Protein AF-A0A2G9YEU5-F1 (afdb_monomer_lite)

Radius of gyration: 18.96 Å; chains: 1; bounding box: 39×42×53 Å

Structure (mmCIF, N/CA/C/O backbone):
data_AF-A0A2G9YEU5-F1
#
_entry.id   AF-A0A2G9YEU5-F1
#
loop_
_atom_site.group_PDB
_atom_site.id
_atom_site.type_symbol
_atom_site.label_atom_id
_atom_site.label_alt_id
_atom_site.label_comp_id
_atom_site.label_asym_id
_atom_site.label_entity_id
_atom_site.label_seq_id
_atom_site.pdbx_PDB_ins_code
_atom_site.Cartn_x
_atom_site.Cartn_y
_atom_site.Cartn_z
_atom_site.occupancy
_atom_site.B_iso_or_equiv
_atom_site.auth_seq_id
_atom_site.auth_comp_id
_atom_site.auth_asym_id
_atom_site.auth_atom_id
_atom_site.pdbx_PDB_model_num
ATOM 1 N N . MET A 1 1 ? 16.260 29.040 30.710 1.00 57.34 1 MET A N 1
ATOM 2 C CA . MET A 1 1 ? 15.772 27.710 31.158 1.00 57.34 1 MET A CA 1
ATOM 3 C C . MET A 1 1 ? 14.332 27.403 30.725 1.00 57.34 1 MET A C 1
ATOM 5 O O . MET A 1 1 ? 14.112 26.321 30.205 1.00 57.34 1 MET A O 1
ATOM 9 N N . LYS A 1 2 ? 13.360 28.329 30.842 1.00 61.16 2 LYS A N 1
ATOM 10 C CA . LYS A 1 2 ? 11.950 28.083 30.443 1.00 61.16 2 LYS A CA 1
ATOM 11 C C . LYS A 1 2 ? 11.731 27.758 28.947 1.00 61.16 2 LYS A C 1
ATOM 13 O O . LYS A 1 2 ? 10.883 26.935 28.628 1.00 61.16 2 LYS A O 1
ATOM 18 N N . LYS A 1 3 ? 12.519 28.345 28.033 1.00 65.88 3 LYS A N 1
ATOM 19 C CA . LYS A 1 3 ? 12.394 28.135 26.572 1.00 65.88 3 LYS A CA 1
ATOM 20 C C . LYS A 1 3 ? 12.766 26.707 26.130 1.00 65.88 3 LYS A C 1
ATOM 22 O O . LYS A 1 3 ? 12.085 26.142 25.284 1.00 65.88 3 LYS A O 1
ATOM 27 N N . ASN A 1 4 ? 13.784 26.101 26.746 1.00 71.25 4 ASN A N 1
ATOM 28 C CA . ASN A 1 4 ? 14.217 24.733 26.424 1.00 71.25 4 ASN A CA 1
ATOM 29 C C . ASN A 1 4 ? 13.215 23.684 26.929 1.00 71.25 4 ASN A C 1
ATOM 31 O O . ASN A 1 4 ? 13.005 22.678 26.263 1.00 71.25 4 ASN A O 1
ATOM 35 N N . ILE A 1 5 ? 12.552 23.948 28.060 1.00 77.62 5 ILE A N 1
ATOM 36 C CA . ILE A 1 5 ? 11.475 23.096 28.590 1.00 77.62 5 ILE A CA 1
ATOM 37 C C . ILE A 1 5 ? 10.248 23.132 27.672 1.00 77.62 5 ILE A C 1
ATOM 39 O O . ILE A 1 5 ? 9.650 22.092 27.425 1.00 77.62 5 ILE A O 1
ATOM 43 N N . LEU A 1 6 ? 9.906 24.299 27.115 1.00 75.31 6 LEU A N 1
ATOM 44 C CA . LEU A 1 6 ? 8.783 24.434 26.182 1.00 75.31 6 LEU A CA 1
ATOM 45 C C . LEU A 1 6 ? 9.031 23.679 24.863 1.00 75.31 6 LEU A C 1
ATOM 47 O O . LEU A 1 6 ? 8.132 23.021 24.350 1.00 75.31 6 LEU A O 1
ATOM 51 N N . ILE A 1 7 ? 10.264 23.733 24.347 1.00 79.19 7 ILE A N 1
ATOM 52 C CA . ILE A 1 7 ? 10.679 22.983 23.150 1.00 79.19 7 ILE A CA 1
ATOM 53 C C . ILE A 1 7 ? 10.635 21.475 23.420 1.00 79.19 7 ILE A C 1
ATOM 55 O O . ILE A 1 7 ? 10.139 20.717 22.591 1.00 79.19 7 ILE A O 1
ATOM 59 N N . LEU A 1 8 ? 11.088 21.039 24.598 1.00 76.19 8 LEU A N 1
ATOM 60 C CA . LEU A 1 8 ? 11.040 19.633 24.991 1.00 76.19 8 LEU A CA 1
ATOM 61 C C . LEU A 1 8 ? 9.593 19.132 25.139 1.00 76.19 8 LEU A C 1
ATOM 63 O O . LEU A 1 8 ? 9.280 18.044 24.667 1.00 76.19 8 LEU A O 1
ATOM 67 N N . LEU A 1 9 ? 8.694 19.943 25.710 1.00 74.94 9 LEU A N 1
ATOM 68 C CA . LEU A 1 9 ? 7.266 19.618 25.809 1.00 74.94 9 LEU A CA 1
ATOM 69 C C . LEU A 1 9 ? 6.595 19.511 24.430 1.00 74.94 9 LEU A C 1
ATOM 71 O O . LEU A 1 9 ? 5.741 18.652 24.232 1.00 74.94 9 LEU A O 1
ATOM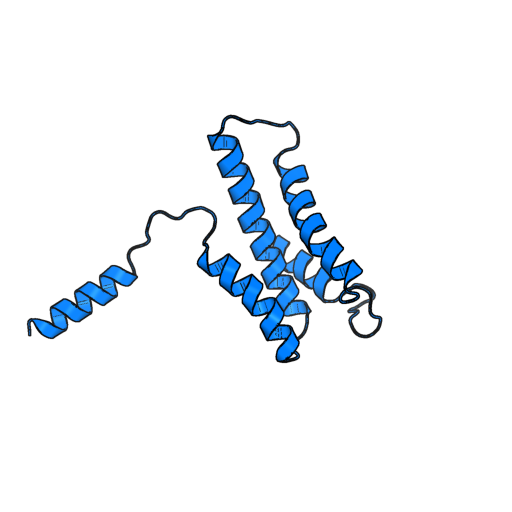 75 N N . PHE A 1 10 ? 6.991 20.360 23.477 1.00 75.00 10 PHE A N 1
ATOM 76 C CA . PHE A 1 10 ? 6.479 20.332 22.106 1.00 75.00 10 PHE A CA 1
ATOM 77 C C . PHE A 1 10 ? 6.944 19.083 21.343 1.00 75.00 10 PHE A C 1
ATOM 79 O O . PHE A 1 10 ? 6.146 18.444 20.663 1.00 75.00 10 PHE A O 1
ATOM 86 N N . ILE A 1 11 ? 8.212 18.690 21.513 1.00 75.00 11 ILE A N 1
ATOM 87 C CA . ILE A 1 11 ? 8.751 17.452 20.934 1.00 75.00 11 ILE A CA 1
ATOM 88 C C . ILE A 1 11 ? 8.048 16.233 21.538 1.00 75.00 11 ILE A C 1
ATOM 90 O O . ILE A 1 11 ? 7.632 15.353 20.796 1.00 75.00 11 ILE A O 1
ATOM 94 N N . ILE A 1 12 ? 7.841 16.200 22.858 1.00 73.31 12 ILE A N 1
ATOM 95 C CA . ILE A 1 12 ? 7.104 15.112 23.521 1.00 73.31 12 ILE A CA 1
ATOM 96 C C . ILE A 1 12 ? 5.657 15.058 23.014 1.00 73.31 12 ILE A C 1
ATOM 98 O O . ILE A 1 12 ? 5.172 13.971 22.718 1.00 73.31 12 ILE A O 1
ATOM 102 N N . GLY A 1 13 ? 5.012 16.216 22.823 1.00 68.94 13 GLY A N 1
ATOM 103 C CA . GLY A 1 13 ? 3.684 16.357 22.218 1.00 68.94 13 GLY A CA 1
ATOM 104 C C . GLY A 1 13 ? 3.552 15.722 20.830 1.00 68.94 13 GLY A C 1
ATOM 105 O O . GLY A 1 13 ? 2.525 15.114 20.540 1.00 68.94 13 GLY A O 1
ATOM 106 N N . LEU A 1 14 ? 4.599 15.804 19.998 1.00 63.09 14 LEU A N 1
ATOM 107 C CA . LEU A 1 14 ? 4.643 15.164 18.675 1.00 63.09 14 LEU A CA 1
ATOM 108 C C . LEU A 1 14 ? 4.697 13.628 18.740 1.00 63.09 14 LEU A C 1
ATOM 110 O O . LEU A 1 14 ? 4.321 12.971 17.771 1.00 63.09 14 LEU A O 1
ATOM 114 N N . PHE A 1 15 ? 5.163 13.060 19.855 1.00 60.09 15 PHE A N 1
ATOM 115 C CA . PHE A 1 15 ? 5.290 11.614 20.055 1.00 60.09 15 PHE A CA 1
ATOM 116 C C . PHE A 1 15 ? 4.104 10.988 20.794 1.00 60.09 15 PHE A C 1
ATOM 118 O O . PHE A 1 15 ? 4.110 9.774 20.988 1.00 60.09 15 PHE A O 1
ATOM 125 N N . LEU A 1 16 ? 3.082 11.758 21.197 1.00 57.06 16 LEU A N 1
ATOM 126 C CA . LEU A 1 16 ? 1.864 11.157 21.739 1.00 57.06 16 LEU A CA 1
ATOM 127 C C . LEU A 1 16 ? 1.074 10.491 20.602 1.00 57.06 16 LEU A C 1
ATOM 129 O O . LEU A 1 16 ? 0.577 11.191 19.714 1.00 57.06 16 LEU A O 1
ATOM 133 N N . PRO A 1 17 ? 0.909 9.155 20.618 1.00 55.72 17 PRO A N 1
ATOM 134 C CA . PRO A 1 17 ? 0.086 8.487 19.630 1.00 55.72 17 PRO A CA 1
ATOM 135 C C . PRO A 1 17 ? -1.374 8.870 19.887 1.00 55.72 17 PRO A C 1
ATOM 137 O O . PRO A 1 17 ? -2.000 8.419 20.846 1.00 55.72 17 PRO A O 1
ATOM 140 N N . SER A 1 18 ? -1.922 9.729 19.028 1.00 57.06 18 SER A N 1
ATOM 141 C CA . SER A 1 18 ? -3.367 9.913 18.936 1.00 57.06 18 SER A CA 1
ATOM 142 C C . SER A 1 18 ? -3.995 8.578 18.547 1.00 57.06 18 SER A C 1
ATOM 144 O O . SER A 1 18 ? -3.437 7.864 17.712 1.00 57.06 18 SER A O 1
ATOM 146 N N . SER A 1 19 ? -5.120 8.240 19.181 1.00 49.88 19 SER A N 1
ATOM 147 C CA . SER A 1 19 ? -5.889 7.007 18.984 1.00 49.88 19 SER A CA 1
ATOM 148 C C . SER A 1 19 ? -5.801 6.523 17.538 1.00 49.88 19 SER A C 1
ATOM 150 O O . SER A 1 19 ? -6.355 7.154 16.635 1.00 49.88 19 SER A O 1
ATOM 152 N N . ALA A 1 20 ? -5.064 5.433 17.318 1.00 53.75 20 ALA A N 1
ATOM 153 C CA . ALA A 1 20 ? -4.799 4.923 15.985 1.00 53.75 20 ALA A CA 1
ATOM 154 C C . ALA A 1 20 ? -6.123 4.508 15.332 1.00 53.75 20 ALA A C 1
ATOM 156 O O . ALA A 1 20 ? -6.716 3.475 15.649 1.00 53.75 20 ALA A O 1
ATOM 157 N N . LEU A 1 21 ? -6.602 5.335 14.406 1.00 56.12 21 LEU A N 1
ATOM 158 C CA . LEU A 1 21 ? -7.488 4.859 13.357 1.00 56.12 21 LEU A CA 1
ATOM 159 C C . LEU A 1 21 ? -6.713 3.771 12.603 1.00 56.12 21 LEU A C 1
ATOM 161 O O . LEU A 1 21 ? -5.543 3.958 12.280 1.00 56.12 21 LEU A O 1
ATOM 165 N N . ALA A 1 22 ? -7.354 2.629 12.342 1.00 59.53 22 ALA A N 1
ATOM 166 C CA . ALA A 1 22 ? -6.723 1.476 11.688 1.00 59.53 22 ALA A CA 1
ATOM 167 C C . ALA A 1 22 ? -6.128 1.800 10.293 1.00 59.53 22 ALA A C 1
ATOM 169 O O . ALA A 1 22 ? -5.284 1.057 9.798 1.00 59.53 22 ALA A O 1
ATOM 170 N N . VAL A 1 23 ? -6.515 2.941 9.702 1.00 66.62 23 VAL A N 1
ATOM 171 C CA . VAL A 1 23 ? -5.834 3.572 8.564 1.00 66.62 23 VAL A CA 1
ATOM 172 C C . VAL A 1 23 ? -5.070 4.787 9.069 1.00 66.62 23 VAL A C 1
ATOM 174 O O . VAL A 1 23 ? -5.687 5.724 9.576 1.00 66.62 23 VAL A O 1
ATOM 177 N N . CYS A 1 24 ? -3.757 4.824 8.853 1.00 75.75 24 CYS A N 1
ATOM 178 C CA . CYS A 1 24 ? -2.985 6.056 8.959 1.00 75.75 24 CYS A CA 1
ATOM 179 C C . CYS A 1 24 ? -3.149 6.862 7.656 1.00 75.75 24 CYS A C 1
ATOM 181 O O . CYS A 1 24 ? -2.590 6.469 6.630 1.00 75.75 24 CYS A O 1
ATOM 183 N N . PRO A 1 25 ? -3.880 8.000 7.651 1.00 75.19 25 PRO A N 1
ATOM 184 C CA . PRO A 1 25 ? -4.131 8.767 6.424 1.00 75.19 25 PRO A CA 1
ATOM 185 C C . PRO A 1 25 ? -2.831 9.243 5.770 1.00 75.19 25 PRO A C 1
ATOM 187 O O . PRO A 1 25 ? -2.720 9.294 4.548 1.00 75.19 25 PRO A O 1
ATOM 190 N N . VAL A 1 26 ? -1.823 9.527 6.601 1.00 81.19 26 VAL A N 1
ATOM 191 C CA . VAL A 1 26 ? -0.470 9.892 6.171 1.00 81.19 26 VAL A CA 1
ATOM 192 C C . VAL A 1 26 ? 0.164 8.782 5.331 1.00 81.19 26 VAL A C 1
ATOM 194 O O . VAL A 1 26 ? 0.780 9.083 4.318 1.00 81.19 26 VAL A O 1
ATOM 197 N N . CYS A 1 27 ? -0.030 7.510 5.689 1.00 79.50 27 CYS A N 1
ATOM 198 C CA . CYS A 1 27 ? 0.526 6.376 4.950 1.00 79.50 27 CYS A CA 1
ATOM 199 C C . CYS A 1 27 ? -0.138 6.217 3.583 1.00 79.50 27 CYS A C 1
ATOM 201 O O . CYS A 1 27 ? 0.550 5.995 2.594 1.00 79.50 27 CYS A O 1
ATOM 203 N N . THR A 1 28 ? -1.460 6.393 3.503 1.00 83.62 28 THR A N 1
ATOM 204 C CA . THR A 1 28 ? -2.184 6.352 2.226 1.00 83.62 28 THR A CA 1
ATOM 205 C C . THR A 1 28 ? -1.708 7.452 1.290 1.00 83.62 28 THR A C 1
ATOM 207 O O . THR A 1 28 ? -1.389 7.185 0.136 1.00 83.62 28 THR A O 1
ATOM 210 N N . ILE A 1 29 ? -1.595 8.683 1.795 1.00 84.50 29 ILE A N 1
ATOM 211 C CA . ILE A 1 29 ? -1.112 9.820 1.004 1.00 84.50 29 ILE A CA 1
ATOM 212 C C . ILE A 1 29 ? 0.349 9.607 0.590 1.00 84.50 29 ILE A C 1
ATOM 214 O O . ILE A 1 29 ? 0.690 9.853 -0.568 1.00 84.50 29 ILE A O 1
ATOM 218 N N . ALA A 1 30 ? 1.197 9.115 1.498 1.00 85.62 30 ALA A N 1
ATOM 219 C CA . ALA A 1 30 ? 2.603 8.845 1.224 1.00 85.62 30 ALA A CA 1
ATOM 220 C C . ALA A 1 30 ? 2.784 7.748 0.167 1.00 85.62 30 ALA A C 1
ATOM 222 O O . ALA A 1 30 ? 3.536 7.959 -0.777 1.00 85.62 30 ALA A O 1
ATOM 223 N N . VAL A 1 31 ? 2.071 6.619 0.265 1.00 86.31 31 VAL A N 1
ATOM 224 C CA . VAL A 1 31 ? 2.157 5.528 -0.722 1.00 86.31 31 VAL A CA 1
ATOM 225 C C . VAL A 1 31 ? 1.598 5.975 -2.072 1.00 86.31 31 VAL A C 1
ATOM 227 O O . VAL A 1 31 ? 2.272 5.805 -3.082 1.00 86.31 31 VAL A O 1
ATOM 230 N N . CYS A 1 32 ? 0.423 6.613 -2.113 1.00 82.81 32 CYS A N 1
ATOM 231 C CA . CYS A 1 32 ? -0.162 7.091 -3.371 1.00 82.81 32 CYS A CA 1
ATOM 232 C C . CYS A 1 32 ? 0.731 8.125 -4.075 1.00 82.81 32 CYS A C 1
ATOM 234 O O . CYS A 1 32 ? 0.936 8.039 -5.285 1.00 82.81 32 CYS A O 1
ATOM 236 N N . SER A 1 33 ? 1.299 9.075 -3.325 1.00 84.75 33 SER A N 1
ATOM 237 C CA . SER A 1 33 ? 2.238 10.060 -3.885 1.00 84.75 33 SER A CA 1
ATOM 238 C C . SER A 1 33 ? 3.568 9.406 -4.264 1.00 84.75 33 SER A C 1
ATOM 240 O O . SER A 1 33 ? 4.157 9.739 -5.292 1.00 84.75 33 SER A O 1
ATOM 242 N N . GLY A 1 34 ? 4.015 8.439 -3.460 1.00 85.06 34 GLY A N 1
ATOM 243 C CA . GLY A 1 34 ? 5.240 7.677 -3.654 1.00 85.06 34 GLY A CA 1
ATOM 244 C C . GLY A 1 34 ? 5.224 6.868 -4.943 1.00 85.06 34 GLY A C 1
ATOM 245 O O . GLY A 1 34 ? 6.188 6.934 -5.685 1.00 85.06 34 GLY A O 1
ATOM 246 N N . VAL A 1 35 ? 4.124 6.191 -5.283 1.00 85.44 35 VAL A N 1
ATOM 247 C CA . VAL A 1 35 ? 4.016 5.419 -6.538 1.00 85.44 35 VAL A CA 1
ATOM 248 C C . VAL A 1 35 ? 4.193 6.315 -7.770 1.00 85.44 35 VAL A C 1
ATOM 250 O O . VAL A 1 35 ? 4.921 5.956 -8.697 1.00 85.44 35 VAL A O 1
ATOM 253 N N . GLY A 1 36 ? 3.567 7.497 -7.780 1.00 82.69 36 GLY A N 1
ATOM 254 C CA . GLY A 1 36 ? 3.724 8.464 -8.871 1.00 82.69 36 GLY A CA 1
ATOM 255 C C . GLY A 1 36 ? 5.143 9.033 -8.948 1.00 82.69 36 GLY A C 1
ATOM 256 O O . GLY A 1 36 ? 5.735 9.087 -10.026 1.00 82.69 36 GLY A O 1
ATOM 257 N N . LEU A 1 37 ? 5.709 9.400 -7.795 1.00 85.50 37 LEU A N 1
ATOM 258 C CA . LEU A 1 37 ? 7.061 9.944 -7.698 1.00 85.50 37 LEU A CA 1
ATOM 259 C C . LEU A 1 37 ? 8.124 8.908 -8.095 1.00 85.50 37 LEU A C 1
ATOM 261 O O . LEU A 1 37 ? 9.026 9.217 -8.865 1.00 85.50 37 LEU A O 1
ATOM 265 N N . SER A 1 38 ? 7.993 7.666 -7.640 1.00 84.75 38 SER A N 1
ATOM 266 C CA . SER A 1 38 ? 8.907 6.570 -7.958 1.00 84.75 38 SER A CA 1
ATOM 267 C C . SER A 1 38 ? 8.998 6.309 -9.457 1.00 84.75 38 SER A C 1
ATOM 269 O O . SER A 1 38 ? 10.102 6.125 -9.963 1.00 84.75 38 SER A O 1
ATOM 271 N N . ARG A 1 39 ? 7.879 6.382 -10.187 1.00 79.31 39 ARG A N 1
ATOM 272 C CA . ARG A 1 39 ? 7.898 6.258 -11.652 1.00 79.31 39 ARG A CA 1
ATOM 273 C C . ARG A 1 39 ? 8.546 7.446 -12.347 1.00 79.31 39 ARG A C 1
ATOM 275 O O . ARG A 1 39 ? 9.197 7.251 -13.366 1.00 79.31 39 ARG A O 1
ATOM 282 N N . TRP A 1 40 ? 8.426 8.652 -11.793 1.00 83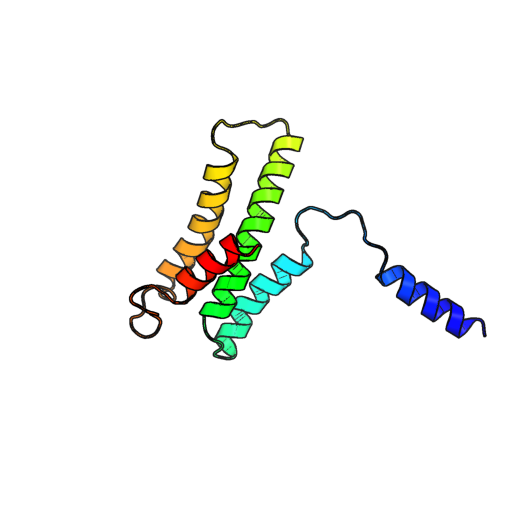.75 40 TRP A N 1
ATOM 283 C CA . TRP A 1 40 ? 9.144 9.816 -12.318 1.00 83.75 40 TRP A CA 1
ATOM 284 C C . TRP A 1 40 ? 10.662 9.709 -12.100 1.00 83.75 40 TRP A C 1
ATOM 286 O O . TRP A 1 40 ? 11.430 10.060 -12.991 1.00 83.75 40 TRP A O 1
ATOM 296 N N . LEU A 1 41 ? 11.101 9.164 -10.958 1.00 86.00 41 LEU A N 1
ATOM 297 C CA . LEU A 1 41 ? 12.518 8.903 -10.667 1.00 86.00 41 LEU A CA 1
ATOM 298 C C . LEU A 1 41 ? 13.080 7.631 -11.336 1.00 86.00 41 LEU A C 1
ATOM 300 O O . LEU A 1 41 ? 14.275 7.374 -11.214 1.00 86.00 41 LEU A O 1
ATOM 304 N N . GLY A 1 42 ? 12.256 6.832 -12.022 1.00 82.00 42 GLY A N 1
ATOM 305 C CA . GLY A 1 42 ? 12.687 5.577 -12.650 1.00 82.00 42 GLY A CA 1
ATOM 306 C C . GLY A 1 42 ? 13.037 4.462 -11.654 1.00 82.00 42 GLY A C 1
ATOM 307 O O . GLY A 1 42 ? 13.864 3.604 -11.954 1.00 82.00 42 GLY A O 1
ATOM 308 N N . ILE A 1 43 ? 12.442 4.485 -10.458 1.00 82.62 43 ILE A N 1
ATOM 309 C CA . ILE A 1 43 ? 12.583 3.429 -9.446 1.00 82.62 43 ILE A CA 1
ATOM 310 C C . ILE A 1 43 ? 11.850 2.168 -9.925 1.00 82.62 43 ILE A C 1
ATOM 312 O O . ILE A 1 43 ? 10.787 2.261 -10.533 1.00 82.62 43 ILE A O 1
ATOM 316 N N . ASP A 1 44 ? 12.412 0.992 -9.632 1.00 83.25 44 ASP A N 1
ATOM 317 C CA . ASP A 1 44 ? 11.850 -0.298 -10.041 1.00 83.25 44 ASP A CA 1
ATOM 318 C C . ASP A 1 44 ? 10.440 -0.528 -9.453 1.00 83.25 44 ASP A C 1
ATOM 320 O O . ASP A 1 44 ? 10.202 -0.331 -8.253 1.00 83.25 44 ASP A O 1
ATOM 324 N N . ASP A 1 45 ? 9.511 -0.978 -10.302 1.00 82.31 45 ASP A N 1
ATOM 325 C CA . ASP A 1 45 ? 8.102 -1.189 -9.950 1.00 82.31 45 ASP A CA 1
ATOM 326 C C . ASP A 1 45 ? 7.884 -2.298 -8.904 1.00 82.31 45 ASP A C 1
ATOM 328 O O . ASP A 1 45 ? 6.805 -2.420 -8.323 1.00 82.31 45 ASP A O 1
ATOM 332 N N . LEU A 1 46 ? 8.915 -3.090 -8.597 1.00 85.25 46 LEU A N 1
ATOM 333 C CA . LEU A 1 46 ? 8.873 -4.050 -7.500 1.00 85.25 46 LEU A CA 1
ATOM 334 C C . LEU A 1 46 ? 8.676 -3.366 -6.135 1.00 85.25 46 LEU A C 1
ATOM 336 O O . LEU A 1 46 ? 7.896 -3.837 -5.304 1.00 85.25 46 LEU A O 1
ATOM 340 N N . VAL A 1 47 ? 9.367 -2.246 -5.896 1.00 86.50 47 VAL A N 1
ATOM 341 C CA . VAL A 1 47 ? 9.324 -1.533 -4.606 1.00 86.50 47 VAL A CA 1
ATOM 342 C C . VAL A 1 47 ? 7.983 -0.827 -4.429 1.00 86.50 47 VAL A C 1
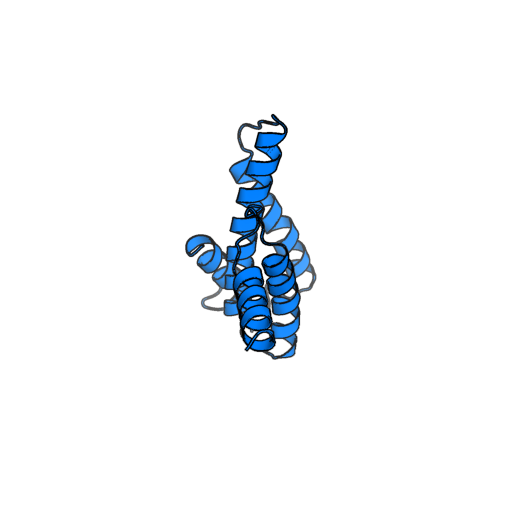ATOM 344 O O . VAL A 1 47 ? 7.376 -0.891 -3.359 1.00 86.50 47 VAL A O 1
ATOM 347 N N . THR A 1 48 ? 7.487 -0.192 -5.493 1.00 86.50 48 THR A N 1
ATOM 348 C CA . THR A 1 48 ? 6.174 0.465 -5.491 1.00 86.50 48 THR A CA 1
ATOM 349 C C . THR A 1 48 ? 5.048 -0.555 -5.329 1.00 86.50 48 THR A C 1
ATOM 351 O O . THR A 1 48 ? 4.091 -0.296 -4.596 1.00 86.50 48 THR A O 1
ATOM 354 N N . GLY A 1 49 ? 5.197 -1.743 -5.924 1.00 87.94 49 GLY A N 1
ATOM 355 C CA . GLY A 1 49 ? 4.304 -2.877 -5.717 1.00 87.94 49 GLY A CA 1
ATOM 356 C C . GLY A 1 49 ? 4.256 -3.321 -4.255 1.00 87.94 49 GLY A C 1
ATOM 357 O O . GLY A 1 49 ? 3.168 -3.475 -3.704 1.00 87.94 49 GLY A O 1
ATOM 358 N N . LEU A 1 50 ? 5.409 -3.442 -3.589 1.00 90.00 50 LEU A N 1
ATOM 359 C CA . LEU A 1 50 ? 5.481 -3.819 -2.171 1.00 90.00 50 LEU A CA 1
ATOM 360 C C . LEU A 1 50 ? 4.703 -2.843 -1.271 1.00 90.00 50 LEU A C 1
ATOM 362 O O . LEU A 1 50 ? 3.955 -3.258 -0.385 1.00 90.00 50 LEU A O 1
ATOM 366 N N . TRP A 1 51 ? 4.846 -1.540 -1.527 1.00 88.44 51 TRP A N 1
ATOM 367 C CA . TRP A 1 51 ? 4.123 -0.499 -0.793 1.00 88.44 51 TRP A CA 1
ATOM 368 C C . TRP A 1 51 ? 2.614 -0.544 -1.047 1.00 88.44 51 TRP A C 1
ATOM 370 O O . TRP A 1 51 ? 1.830 -0.412 -0.106 1.00 88.44 51 TRP A O 1
ATOM 380 N N . LEU A 1 52 ? 2.197 -0.767 -2.297 1.00 88.88 52 LEU A N 1
ATOM 381 C CA . LEU A 1 52 ? 0.786 -0.959 -2.646 1.00 88.88 52 LEU A CA 1
ATOM 382 C C . LEU A 1 52 ? 0.194 -2.194 -1.957 1.00 88.88 52 LEU A C 1
ATOM 384 O O . LEU A 1 52 ? -0.926 -2.130 -1.450 1.00 88.88 52 LEU A O 1
ATOM 388 N N . GLY A 1 53 ? 0.958 -3.285 -1.869 1.00 89.31 53 GLY A N 1
ATOM 389 C CA . GLY A 1 53 ? 0.543 -4.497 -1.170 1.00 89.31 53 GLY A CA 1
ATOM 390 C C . GLY A 1 53 ? 0.231 -4.252 0.309 1.00 89.31 53 GLY A C 1
ATOM 391 O O . GLY A 1 53 ? -0.839 -4.641 0.786 1.00 89.31 53 GLY A O 1
ATOM 392 N N . GLY A 1 54 ? 1.111 -3.544 1.025 1.00 87.75 54 GLY A N 1
ATOM 393 C CA . GLY A 1 54 ? 0.869 -3.174 2.425 1.00 87.75 54 GLY A CA 1
ATOM 394 C C . GLY A 1 54 ? -0.308 -2.204 2.597 1.00 87.75 54 GLY A C 1
ATOM 395 O O . GLY A 1 54 ? -1.117 -2.345 3.520 1.00 87.75 54 GLY A O 1
ATOM 396 N N . LEU A 1 55 ? -0.469 -1.258 1.664 1.00 88.88 55 LEU A N 1
ATOM 397 C CA . LEU A 1 55 ? -1.607 -0.337 1.651 1.00 88.88 55 LEU A CA 1
ATOM 398 C C . LEU A 1 55 ? -2.941 -1.088 1.528 1.00 88.88 55 LEU A C 1
ATOM 400 O O . LEU A 1 55 ? -3.884 -0.783 2.261 1.00 88.88 55 LEU A O 1
ATOM 404 N N . PHE A 1 56 ? -3.035 -2.076 0.634 1.00 89.00 56 PHE A N 1
ATOM 405 C CA . PHE A 1 56 ? -4.266 -2.847 0.446 1.00 89.00 56 PHE A CA 1
ATOM 406 C C . PHE A 1 56 ? -4.653 -3.646 1.683 1.00 89.00 56 PHE A C 1
ATOM 408 O O . PHE A 1 56 ? -5.838 -3.683 2.021 1.00 89.00 56 PHE A O 1
ATOM 415 N N . VAL A 1 57 ? -3.687 -4.239 2.388 1.00 87.44 57 VAL A N 1
ATOM 416 C CA . VAL A 1 57 ? -3.955 -4.967 3.637 1.00 87.44 57 VAL A CA 1
ATOM 417 C C . VAL A 1 57 ? -4.497 -4.013 4.705 1.00 87.44 57 VAL A C 1
ATOM 419 O O . VAL A 1 57 ? -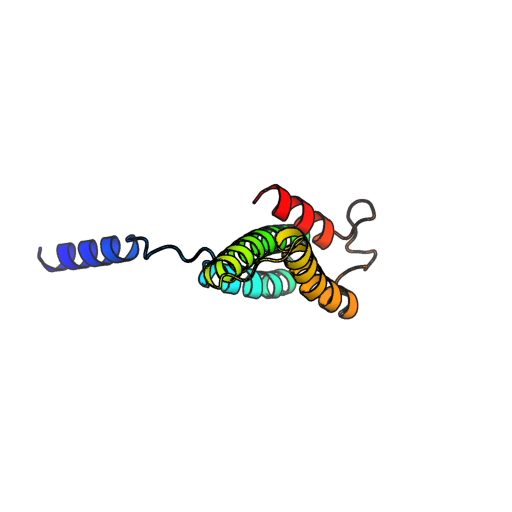5.568 -4.262 5.267 1.00 87.44 57 VAL A O 1
ATOM 422 N N . SER A 1 58 ? -3.833 -2.871 4.919 1.00 85.88 58 SER A N 1
ATOM 423 C CA . SER A 1 58 ? -4.271 -1.857 5.890 1.00 85.88 58 SER A CA 1
ATOM 424 C C . SER A 1 58 ? -5.672 -1.307 5.581 1.00 85.88 58 SER A C 1
ATOM 426 O O . SER A 1 58 ? -6.522 -1.225 6.478 1.00 85.88 58 SER A O 1
ATOM 428 N N . LEU A 1 59 ? -5.956 -0.987 4.311 1.00 86.00 59 LEU A N 1
ATOM 429 C CA . LEU A 1 59 ? -7.276 -0.521 3.874 1.00 86.00 59 LEU A CA 1
ATOM 430 C C . LEU A 1 59 ? -8.347 -1.599 4.061 1.00 86.00 59 LEU A C 1
ATOM 432 O O . LEU A 1 59 ? -9.412 -1.308 4.602 1.00 86.00 59 LEU A O 1
ATOM 436 N N . SER A 1 60 ? -8.061 -2.845 3.683 1.00 86.62 60 SER A N 1
ATOM 437 C CA . SER A 1 60 ? -9.027 -3.944 3.776 1.00 86.62 60 SER A CA 1
ATOM 438 C C . SER A 1 60 ? -9.439 -4.200 5.224 1.00 86.62 60 SER A C 1
ATOM 440 O O . SER A 1 60 ? -10.631 -4.184 5.537 1.00 86.62 60 SER A O 1
ATOM 442 N N . ILE A 1 61 ? -8.467 -4.348 6.134 1.00 85.06 61 ILE A N 1
ATOM 443 C CA . ILE A 1 61 ? -8.719 -4.565 7.569 1.00 85.06 61 ILE A CA 1
ATOM 444 C C . ILE A 1 61 ? -9.541 -3.415 8.155 1.00 85.06 61 ILE A C 1
ATOM 446 O O . ILE A 1 61 ? -10.497 -3.636 8.905 1.00 85.06 61 ILE A O 1
ATOM 450 N N . SER A 1 62 ? -9.209 -2.182 7.785 1.00 84.75 62 SER A N 1
ATOM 451 C CA . SER A 1 62 ? -9.892 -1.000 8.299 1.00 84.75 62 SER A CA 1
ATOM 452 C C . SER A 1 62 ? -11.324 -0.872 7.805 1.00 84.75 62 SER A C 1
ATOM 454 O O . SER A 1 62 ? -12.214 -0.527 8.586 1.00 84.75 62 SER A O 1
ATOM 456 N N . THR A 1 63 ? -11.567 -1.180 6.534 1.00 84.25 63 THR A N 1
ATOM 457 C CA . THR A 1 63 ? -12.906 -1.171 5.943 1.00 84.25 63 THR A CA 1
ATOM 458 C C . THR A 1 63 ? -13.777 -2.258 6.559 1.00 84.25 63 THR A C 1
ATOM 460 O O . THR A 1 63 ? -14.920 -1.982 6.923 1.00 84.25 63 THR A O 1
ATOM 463 N N . ILE A 1 64 ? -13.227 -3.453 6.797 1.00 83.69 64 ILE A N 1
ATOM 464 C CA . ILE A 1 64 ? -13.916 -4.525 7.532 1.00 83.69 64 ILE A CA 1
ATOM 465 C C . ILE A 1 64 ? -14.254 -4.065 8.961 1.00 83.69 64 ILE A C 1
ATOM 467 O O . ILE A 1 64 ? -15.386 -4.227 9.420 1.00 83.69 64 ILE A O 1
ATOM 471 N N . ALA A 1 65 ? -13.309 -3.438 9.671 1.00 82.94 65 ALA A N 1
ATOM 472 C CA . ALA A 1 65 ? -13.539 -2.921 11.021 1.00 82.94 65 ALA A CA 1
ATOM 473 C C . ALA A 1 65 ? -14.594 -1.798 11.049 1.00 82.94 65 ALA A C 1
ATOM 475 O O . ALA A 1 65 ? -15.413 -1.730 11.969 1.00 82.94 65 ALA A O 1
ATOM 476 N N . TRP A 1 66 ? -14.610 -0.923 10.042 1.00 82.00 66 TRP A N 1
ATOM 477 C CA . TRP A 1 66 ? -15.629 0.114 9.885 1.00 82.00 66 TRP A 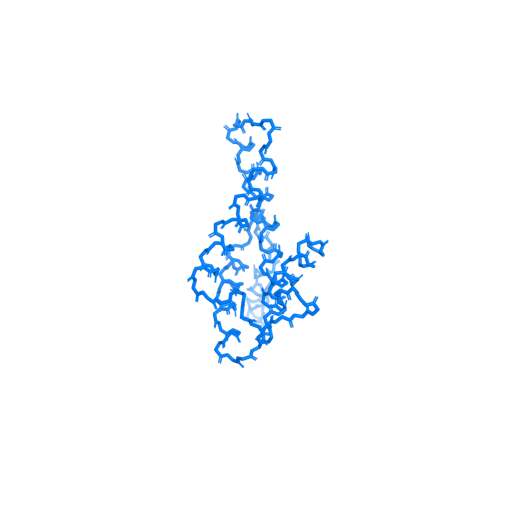CA 1
ATOM 478 C C . TRP A 1 66 ? -17.015 -0.481 9.613 1.00 82.00 66 TRP A C 1
ATOM 480 O O . TRP A 1 66 ? -17.981 -0.085 10.268 1.00 82.00 66 TRP A O 1
ATOM 490 N N . LEU A 1 67 ? -17.102 -1.480 8.732 1.00 83.69 67 LEU A N 1
ATOM 491 C CA . LEU A 1 67 ? -18.350 -2.163 8.396 1.00 83.69 67 LEU A CA 1
ATOM 492 C C . LEU A 1 67 ? -18.932 -2.910 9.609 1.00 83.69 67 LEU A C 1
ATOM 494 O O . LEU A 1 67 ? -20.122 -2.792 9.908 1.00 83.69 67 LEU A O 1
ATOM 498 N N . LYS A 1 68 ? -18.064 -3.561 10.395 1.00 81.94 68 LYS A N 1
ATOM 499 C CA . LYS A 1 68 ? -18.435 -4.209 11.660 1.00 81.94 68 LYS A CA 1
ATOM 500 C C . LYS A 1 68 ? -18.981 -3.212 12.690 1.00 81.94 68 LYS A C 1
ATOM 502 O O . LYS A 1 68 ? -19.964 -3.510 13.360 1.00 81.94 68 LYS A O 1
ATOM 507 N N . ARG A 1 69 ? -18.410 -2.001 12.793 1.00 81.25 69 ARG A N 1
ATOM 508 C CA . ARG A 1 69 ? -18.950 -0.930 13.664 1.00 81.25 69 ARG A CA 1
ATOM 509 C C . ARG A 1 69 ? -20.333 -0.439 13.230 1.00 81.25 69 ARG A C 1
ATOM 511 O O . ARG A 1 69 ? -21.080 0.065 14.061 1.00 81.25 69 ARG A O 1
ATOM 518 N N . LYS A 1 70 ? -20.681 -0.589 11.951 1.00 82.44 70 LYS A N 1
ATOM 519 C CA . LYS A 1 70 ? -22.005 -0.269 11.398 1.00 82.44 70 LYS A CA 1
ATOM 520 C C . LYS A 1 70 ? -23.005 -1.429 11.497 1.00 82.44 70 LYS A C 1
ATOM 522 O O . LYS A 1 70 ? -24.122 -1.282 11.014 1.00 82.44 70 LYS A O 1
ATOM 527 N N . ASN A 1 71 ? -22.629 -2.540 12.139 1.00 81.06 71 ASN A N 1
ATOM 528 C CA . ASN A 1 71 ? -23.451 -3.745 12.299 1.00 81.06 71 ASN A CA 1
ATOM 529 C C . ASN A 1 71 ? -23.888 -4.371 10.960 1.00 81.06 71 ASN A C 1
ATOM 531 O O . ASN A 1 71 ? -24.906 -5.054 10.873 1.00 81.06 71 ASN A O 1
ATOM 535 N N . PHE A 1 72 ? -23.120 -4.123 9.896 1.00 74.81 72 PHE A N 1
ATOM 536 C CA . PHE A 1 72 ? -23.384 -4.665 8.573 1.00 74.81 72 PHE A CA 1
ATOM 537 C C . PHE A 1 72 ? -22.507 -5.906 8.388 1.00 74.81 72 PHE A C 1
ATOM 539 O O . PHE A 1 72 ? -21.285 -5.811 8.308 1.00 74.81 72 PHE A O 1
ATOM 546 N N . HIS A 1 73 ? -23.123 -7.085 8.386 1.00 70.00 73 HIS A N 1
ATOM 547 C CA . HIS A 1 73 ? -22.420 -8.364 8.309 1.00 70.00 73 HIS A CA 1
ATOM 548 C C . HIS A 1 73 ? -22.783 -9.078 7.008 1.00 70.00 73 HIS A C 1
ATOM 550 O O . HIS A 1 73 ? -23.954 -9.346 6.748 1.00 70.00 73 HIS A O 1
ATOM 556 N N . PHE A 1 74 ? -21.776 -9.418 6.203 1.00 76.12 74 PHE A N 1
ATOM 557 C CA . PHE A 1 74 ? -21.942 -10.241 5.005 1.00 76.12 74 PHE A CA 1
ATOM 558 C C . PHE A 1 74 ? -21.054 -11.486 5.098 1.00 76.12 74 PHE A C 1
ATOM 560 O O . PHE A 1 74 ? -19.950 -11.422 5.630 1.00 76.12 74 PHE A O 1
ATOM 567 N N . LYS A 1 75 ? -21.518 -12.626 4.567 1.00 69.44 75 LYS A N 1
ATOM 568 C CA . LYS A 1 75 ? -20.868 -13.949 4.717 1.00 69.44 75 LYS A CA 1
ATOM 569 C C . LYS A 1 75 ? -19.458 -14.049 4.105 1.00 69.44 75 LYS A C 1
ATOM 571 O O . LYS A 1 75 ? -18.746 -15.002 4.397 1.00 69.44 75 LYS A O 1
ATOM 576 N N . ALA A 1 76 ? -19.071 -13.087 3.269 1.00 76.75 76 ALA A N 1
ATOM 577 C CA . ALA A 1 76 ? -17.776 -13.022 2.593 1.00 76.75 76 ALA A CA 1
ATOM 578 C C . ALA A 1 76 ? -17.156 -11.611 2.634 1.00 76.75 76 ALA A C 1
ATOM 580 O O . ALA A 1 76 ? -16.369 -11.261 1.759 1.00 76.75 76 ALA A O 1
ATOM 581 N N . ASP A 1 77 ? -17.518 -10.798 3.631 1.00 77.69 77 ASP A N 1
ATOM 582 C CA . ASP A 1 77 ? -17.052 -9.415 3.799 1.00 77.69 77 ASP A CA 1
ATOM 583 C C . ASP A 1 77 ? -15.531 -9.265 3.626 1.00 77.69 77 ASP A C 1
ATOM 585 O O . ASP A 1 77 ? -15.086 -8.446 2.829 1.00 77.69 77 ASP A O 1
ATOM 589 N N . LYS A 1 78 ? -14.729 -10.112 4.278 1.00 79.19 78 LYS A N 1
ATOM 590 C CA . LYS A 1 78 ? -13.263 -10.041 4.202 1.00 79.19 78 LYS A CA 1
ATOM 591 C C . LYS A 1 78 ? -12.727 -10.264 2.790 1.00 79.19 78 LYS A C 1
ATOM 593 O O . LYS A 1 78 ? -11.922 -9.479 2.309 1.00 79.19 78 LYS A O 1
ATOM 598 N N . ILE A 1 79 ? -13.169 -11.333 2.130 1.00 84.06 79 ILE A N 1
ATOM 599 C CA . ILE A 1 79 ? -12.655 -11.726 0.810 1.00 84.06 79 ILE A CA 1
ATOM 600 C C . ILE A 1 79 ? -13.132 -10.740 -0.258 1.00 84.06 79 ILE A C 1
ATOM 602 O O . ILE A 1 79 ? -12.340 -10.318 -1.094 1.00 84.06 79 ILE A O 1
ATOM 606 N N . VAL A 1 80 ? -14.406 -10.340 -0.206 1.00 86.56 80 VAL A N 1
ATOM 607 C CA . VAL A 1 80 ? -15.005 -9.414 -1.177 1.00 86.56 80 VAL A CA 1
ATOM 608 C C . VAL A 1 80 ? -14.382 -8.026 -1.066 1.00 86.56 80 VAL A C 1
ATOM 610 O O . VAL A 1 80 ? -14.065 -7.429 -2.091 1.00 86.56 80 VAL A O 1
ATOM 613 N N . ILE A 1 81 ? -14.167 -7.518 0.153 1.00 85.06 81 ILE A N 1
ATOM 614 C CA . ILE A 1 81 ? -13.543 -6.206 0.361 1.00 85.06 81 ILE A CA 1
ATOM 615 C C . ILE A 1 81 ? -12.093 -6.224 -0.124 1.00 85.06 81 ILE A C 1
ATOM 617 O O . ILE A 1 81 ? -11.708 -5.344 -0.894 1.00 85.06 81 ILE A O 1
ATOM 621 N N . THR A 1 82 ? -11.308 -7.232 0.270 1.00 85.81 82 THR A N 1
ATOM 622 C CA . THR A 1 82 ? -9.909 -7.336 -0.158 1.00 85.81 82 THR A CA 1
ATOM 623 C C . THR A 1 82 ? -9.813 -7.459 -1.677 1.00 85.81 82 THR A C 1
ATOM 625 O O . THR A 1 82 ? -9.153 -6.640 -2.305 1.00 85.81 82 THR A O 1
ATOM 628 N N . LEU A 1 83 ? -10.526 -8.401 -2.305 1.00 87.25 83 LEU A N 1
ATOM 629 C CA . LEU A 1 83 ? -10.514 -8.534 -3.768 1.00 87.25 83 LEU A CA 1
ATOM 630 C C . LEU A 1 83 ? -11.018 -7.271 -4.471 1.00 87.25 83 LEU A C 1
ATOM 632 O O . LEU A 1 83 ? -10.454 -6.880 -5.490 1.00 87.25 83 LEU A O 1
ATOM 636 N N . GLY A 1 84 ? -12.035 -6.608 -3.918 1.00 88.31 84 GLY A N 1
ATOM 637 C CA . GLY A 1 84 ? -12.561 -5.352 -4.443 1.00 88.31 84 GLY A CA 1
ATOM 638 C C . GLY A 1 84 ? -11.498 -4.254 -4.516 1.00 88.31 84 GLY A C 1
ATOM 639 O O . GLY A 1 84 ? -11.372 -3.603 -5.552 1.00 88.31 84 GLY A O 1
ATOM 640 N N . TYR A 1 85 ? -10.686 -4.088 -3.466 1.00 87.00 85 TYR A N 1
ATOM 641 C CA . TYR A 1 85 ? -9.584 -3.119 -3.469 1.00 87.00 85 TYR A CA 1
ATOM 642 C C . TYR A 1 85 ? -8.487 -3.462 -4.476 1.00 87.00 85 TYR A C 1
ATOM 644 O O . TYR A 1 85 ? -7.969 -2.569 -5.143 1.00 87.00 85 TYR A O 1
ATOM 652 N N . TYR A 1 86 ? -8.159 -4.742 -4.636 1.00 87.31 86 TYR A N 1
ATOM 653 C CA . TYR A 1 86 ? -7.193 -5.156 -5.651 1.00 87.31 86 TYR A CA 1
ATOM 654 C C . TYR A 1 86 ? -7.720 -4.874 -7.057 1.00 87.31 86 TYR A C 1
ATOM 656 O O . TYR A 1 86 ? -7.020 -4.270 -7.861 1.00 87.31 86 TYR A O 1
ATOM 664 N N . LEU A 1 87 ? -8.968 -5.241 -7.352 1.00 87.19 87 LEU A N 1
ATOM 665 C CA . LEU A 1 87 ? -9.590 -5.000 -8.656 1.00 87.19 87 LEU A CA 1
ATOM 666 C C . LEU A 1 87 ? -9.645 -3.506 -8.993 1.00 87.19 87 LEU A C 1
ATOM 668 O O . LEU A 1 87 ? -9.267 -3.119 -10.096 1.00 87.19 87 LEU A O 1
ATOM 672 N N . ILE A 1 88 ? -10.057 -2.658 -8.045 1.00 86.25 88 ILE A N 1
ATOM 673 C CA . ILE A 1 88 ? -10.241 -1.225 -8.307 1.00 86.25 88 ILE A CA 1
ATOM 674 C C . ILE A 1 88 ? -8.930 -0.495 -8.616 1.00 86.25 88 ILE A C 1
ATOM 676 O O . ILE A 1 88 ? -8.969 0.555 -9.250 1.00 86.25 88 ILE A O 1
ATOM 680 N N . VAL A 1 89 ? -7.781 -1.037 -8.197 1.00 84.00 89 VAL A N 1
ATOM 681 C CA . VAL A 1 89 ? -6.460 -0.447 -8.467 1.00 84.00 89 VAL A CA 1
ATOM 682 C C . VAL A 1 89 ? -5.726 -1.161 -9.598 1.00 84.00 89 VAL A C 1
ATOM 684 O O . VAL A 1 89 ? -5.120 -0.499 -10.442 1.00 84.00 89 VAL A O 1
ATOM 687 N N . LEU A 1 90 ? -5.810 -2.492 -9.675 1.00 84.44 90 LEU A N 1
ATOM 688 C CA . LEU A 1 90 ? -5.150 -3.254 -10.732 1.00 84.44 90 LEU A CA 1
ATOM 689 C C . LEU A 1 90 ? -5.789 -3.000 -12.106 1.00 84.44 90 LEU A C 1
ATOM 691 O O . LEU A 1 90 ? -5.059 -2.883 -13.087 1.00 84.44 90 LEU A O 1
ATOM 695 N N . ILE A 1 91 ? -7.121 -2.854 -12.189 1.00 85.25 91 ILE A N 1
ATOM 696 C CA . ILE A 1 91 ? -7.817 -2.614 -13.466 1.00 85.25 91 ILE A CA 1
ATOM 697 C C . ILE A 1 91 ? -7.369 -1.291 -14.112 1.00 85.25 91 ILE A C 1
ATOM 699 O O . ILE A 1 91 ? -6.934 -1.332 -15.263 1.00 85.25 91 ILE A O 1
ATOM 703 N N . PRO A 1 92 ? -7.412 -0.123 -13.434 1.00 81.69 92 PRO A N 1
ATOM 704 C CA . PRO A 1 92 ? -6.943 1.124 -14.034 1.00 81.69 92 PRO A CA 1
ATOM 705 C C . PRO A 1 92 ? -5.476 1.074 -14.455 1.00 81.69 92 PRO A C 1
ATOM 707 O O . PRO A 1 92 ? -5.135 1.609 -15.505 1.00 81.69 92 PRO A O 1
ATOM 710 N N . LEU A 1 93 ? -4.604 0.425 -13.677 1.00 79.50 93 LEU A N 1
ATOM 711 C CA . LEU A 1 93 ? -3.193 0.305 -14.051 1.00 79.50 93 LEU A CA 1
ATOM 712 C C . LEU A 1 93 ? -2.982 -0.586 -15.281 1.00 79.50 93 LEU A C 1
ATOM 714 O O . LEU A 1 93 ? -2.099 -0.295 -16.090 1.00 79.50 93 LEU A O 1
ATOM 718 N N . TYR A 1 94 ? -3.784 -1.642 -15.428 1.00 80.19 94 TYR A N 1
ATOM 719 C CA . TYR A 1 94 ? -3.781 -2.477 -16.626 1.00 80.19 94 TYR A CA 1
ATOM 720 C C . TYR A 1 94 ? -4.285 -1.693 -17.846 1.00 80.19 94 TYR A C 1
ATOM 722 O O . TYR A 1 94 ? -3.639 -1.691 -18.889 1.00 80.19 94 TYR A O 1
ATOM 730 N N . LEU A 1 95 ? -5.381 -0.937 -17.701 1.00 82.06 95 LEU A N 1
ATOM 731 C CA . LEU A 1 95 ? -5.933 -0.096 -18.773 1.00 82.06 95 LEU A CA 1
ATOM 732 C C . LEU A 1 95 ? -4.992 1.041 -19.192 1.00 82.06 95 LEU A C 1
ATOM 734 O O . LEU A 1 95 ? -4.945 1.400 -20.364 1.00 82.06 95 LEU A O 1
ATOM 738 N N . MET A 1 96 ? -4.223 1.596 -18.254 1.00 78.50 96 MET A N 1
ATOM 739 C CA . MET A 1 96 ? -3.189 2.593 -18.542 1.00 78.50 96 MET A CA 1
ATOM 740 C C . MET A 1 96 ? -1.936 1.994 -19.211 1.00 78.50 96 MET A C 1
ATOM 742 O O . MET A 1 96 ? -0.993 2.736 -19.484 1.00 78.50 96 MET A O 1
ATOM 746 N N . GLY A 1 97 ? -1.891 0.678 -19.459 1.00 70.88 97 GLY A N 1
ATOM 747 C CA . GLY A 1 97 ? -0.765 0.004 -20.116 1.00 70.88 97 GLY A CA 1
ATOM 748 C C . GLY A 1 97 ? 0.515 -0.035 -19.277 1.00 70.88 97 GLY A C 1
ATOM 749 O O . GLY A 1 97 ? 1.602 -0.214 -19.818 1.00 70.88 97 GLY A O 1
ATOM 750 N N . ILE A 1 98 ? 0.397 0.171 -17.961 1.00 70.38 98 ILE A N 1
ATOM 751 C CA . ILE A 1 98 ? 1.525 0.182 -17.016 1.00 70.38 98 ILE A CA 1
ATOM 752 C C . ILE A 1 98 ? 1.892 -1.254 -16.620 1.00 70.38 98 ILE A C 1
ATOM 754 O O . ILE A 1 98 ? 3.060 -1.566 -16.405 1.00 70.38 98 ILE A O 1
ATOM 758 N N . MET A 1 99 ? 0.880 -2.123 -16.543 1.00 63.78 99 MET A N 1
ATOM 759 C CA . MET A 1 99 ? 1.018 -3.571 -16.378 1.00 63.78 99 MET A CA 1
ATOM 760 C C . MET A 1 99 ? 0.908 -4.277 -17.732 1.00 63.78 99 MET A C 1
ATOM 762 O O . MET A 1 99 ? 0.074 -3.908 -18.558 1.00 63.78 99 MET A O 1
ATOM 766 N N . GLY A 1 100 ? 1.726 -5.308 -17.941 1.00 60.38 100 GLY A N 1
ATOM 767 C CA . GLY A 1 100 ? 1.722 -6.167 -19.123 1.00 60.38 100 GLY A CA 1
ATOM 768 C C . GLY A 1 100 ? 2.750 -5.795 -20.193 1.00 60.38 100 GLY A C 1
ATOM 769 O O . GLY A 1 100 ? 2.718 -6.363 -21.286 1.00 60.38 100 GLY A O 1
ATOM 770 N N . HIS A 1 101 ? 3.664 -4.855 -19.925 1.00 63.31 101 HIS A N 1
ATOM 771 C CA . HIS A 1 101 ? 4.721 -4.524 -20.880 1.00 63.31 101 HIS A CA 1
ATOM 772 C C . HIS A 1 101 ? 5.868 -5.550 -20.771 1.00 63.31 101 HIS A C 1
ATOM 774 O O . HIS A 1 101 ? 6.396 -5.742 -19.676 1.00 63.31 101 HIS A O 1
ATOM 780 N N . PRO A 1 102 ? 6.313 -6.197 -21.870 1.00 58.50 102 PRO A N 1
ATOM 781 C CA . PRO A 1 102 ? 7.327 -7.260 -21.827 1.00 58.50 102 PRO A CA 1
ATOM 782 C C . PRO A 1 102 ? 8.676 -6.821 -21.235 1.00 58.50 102 PRO A C 1
ATOM 784 O O . PRO A 1 102 ? 9.432 -7.655 -20.748 1.00 58.50 102 PRO A O 1
ATOM 787 N N . LEU A 1 103 ? 8.968 -5.516 -21.232 1.00 60.31 103 LEU A N 1
ATOM 788 C CA . LEU A 1 103 ? 10.162 -4.928 -20.613 1.00 60.31 103 LEU A CA 1
ATOM 789 C C . LEU A 1 103 ? 10.074 -4.804 -19.079 1.00 60.31 103 LEU A C 1
ATOM 791 O O . LEU A 1 103 ? 11.082 -4.520 -18.438 1.00 60.31 103 LEU A O 1
ATOM 795 N N . ASN A 1 104 ? 8.898 -5.028 -18.485 1.00 61.16 104 ASN A N 1
ATOM 796 C CA . ASN A 1 104 ? 8.640 -4.876 -17.051 1.00 61.16 104 ASN A CA 1
ATOM 797 C C . ASN A 1 104 ? 8.230 -6.193 -16.363 1.00 61.16 104 ASN A C 1
ATOM 799 O O . ASN A 1 104 ? 7.641 -6.199 -15.279 1.00 61.16 104 ASN A O 1
ATOM 803 N N . ALA A 1 105 ? 8.557 -7.320 -16.998 1.00 66.25 105 ALA A N 1
ATOM 804 C CA . ALA A 1 105 ? 8.313 -8.653 -16.473 1.00 66.25 105 ALA A CA 1
ATOM 805 C C . ALA A 1 105 ? 9.542 -9.174 -15.711 1.00 66.25 105 ALA A C 1
ATOM 807 O O . ALA A 1 105 ? 10.668 -9.144 -16.208 1.00 66.25 105 ALA A O 1
ATOM 808 N N . PHE A 1 106 ? 9.320 -9.699 -14.510 1.00 64.62 106 PHE A N 1
ATOM 809 C CA . PHE A 1 106 ? 10.285 -10.503 -13.773 1.00 64.62 106 PHE A CA 1
ATOM 810 C C . PHE A 1 106 ? 9.773 -11.941 -13.768 1.00 64.62 106 PHE A C 1
ATOM 812 O O . PHE A 1 106 ? 8.700 -12.228 -13.245 1.00 64.62 106 PHE A O 1
ATOM 819 N N . TRP A 1 107 ? 10.517 -12.851 -14.401 1.00 61.94 107 TRP A N 1
ATOM 820 C CA . TRP A 1 107 ? 10.149 -14.272 -14.471 1.00 61.94 107 TRP A CA 1
ATOM 821 C C . TRP A 1 107 ? 8.788 -14.562 -15.147 1.00 61.94 107 TRP A C 1
ATOM 823 O O . TRP A 1 107 ? 8.114 -15.535 -14.824 1.00 61.94 107 TRP A O 1
ATOM 833 N N . GLY A 1 108 ? 8.379 -13.721 -16.106 1.00 68.75 108 GLY A N 1
ATOM 834 C CA . GLY A 1 108 ? 7.105 -13.865 -16.828 1.00 68.75 108 GLY A CA 1
ATOM 835 C C . GLY A 1 108 ? 5.883 -13.291 -16.100 1.00 68.75 108 GLY A C 1
ATOM 836 O O . GLY A 1 108 ? 4.782 -13.353 -16.639 1.00 68.75 108 GLY A O 1
ATOM 837 N N . ILE A 1 109 ? 6.073 -12.703 -14.914 1.00 74.06 109 ILE A N 1
ATOM 838 C CA . ILE A 1 109 ? 5.049 -11.982 -14.147 1.00 74.06 109 ILE A CA 1
ATOM 839 C C . ILE A 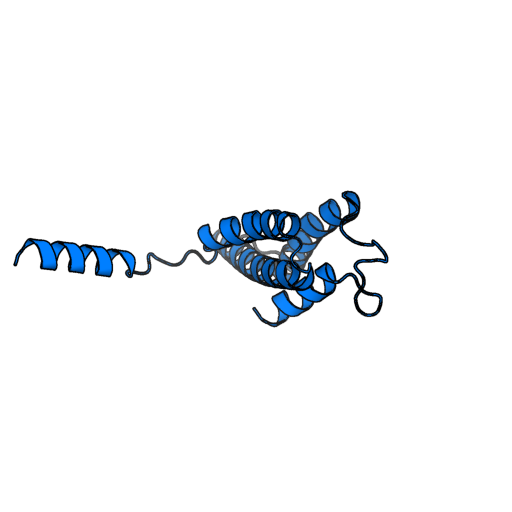1 109 ? 5.433 -10.499 -14.108 1.00 74.06 109 ILE A C 1
ATOM 841 O O . ILE A 1 109 ? 6.611 -10.165 -13.993 1.00 74.06 109 ILE A O 1
ATOM 845 N N . ASP A 1 110 ? 4.462 -9.589 -14.193 1.00 82.69 110 ASP A N 1
ATOM 846 C CA . ASP A 1 110 ? 4.708 -8.157 -13.999 1.00 82.69 110 ASP A CA 1
ATOM 847 C C . ASP A 1 110 ? 5.378 -7.884 -12.643 1.00 82.69 110 ASP A C 1
ATOM 849 O O . ASP A 1 110 ? 4.866 -8.290 -11.594 1.00 82.69 110 ASP A O 1
ATOM 853 N N . LYS A 1 111 ? 6.498 -7.147 -12.652 1.00 82.06 111 LYS A N 1
ATOM 854 C CA . LYS A 1 111 ? 7.257 -6.769 -11.441 1.00 82.06 111 LYS A CA 1
ATOM 855 C C . LYS A 1 111 ? 6.374 -6.143 -10.366 1.00 82.06 111 LYS A C 1
ATOM 857 O O . LYS A 1 111 ? 6.497 -6.471 -9.188 1.00 82.06 111 LYS A O 1
ATOM 862 N N . LEU A 1 112 ? 5.454 -5.280 -10.792 1.00 85.00 112 LEU A N 1
ATOM 863 C CA . LEU A 1 112 ? 4.505 -4.613 -9.912 1.00 85.00 112 LEU A CA 1
ATOM 864 C C . LEU A 1 112 ? 3.580 -5.612 -9.209 1.00 85.00 112 LEU A C 1
ATOM 866 O O . LEU A 1 112 ? 3.373 -5.529 -8.002 1.00 85.00 112 LEU A O 1
ATOM 870 N N . LEU A 1 113 ? 3.034 -6.568 -9.961 1.00 86.69 113 LEU A N 1
ATOM 871 C CA . LEU A 1 113 ? 2.077 -7.549 -9.457 1.00 86.69 113 LEU A CA 1
ATOM 872 C C . LEU A 1 113 ? 2.768 -8.511 -8.483 1.00 86.69 113 LEU A C 1
ATOM 874 O O . LEU A 1 113 ? 2.243 -8.794 -7.407 1.00 86.69 113 LEU A O 1
ATOM 878 N N . PHE A 1 114 ? 3.996 -8.920 -8.808 1.00 88.00 114 PHE A N 1
ATOM 879 C CA . PHE A 1 114 ? 4.850 -9.686 -7.905 1.00 88.00 114 PHE A CA 1
ATOM 880 C C . PHE A 1 114 ? 5.162 -8.915 -6.611 1.00 88.00 114 PHE A C 1
ATOM 882 O O . PHE A 1 114 ? 5.031 -9.464 -5.516 1.00 88.00 114 PHE A O 1
ATOM 889 N N . GLY A 1 115 ? 5.489 -7.623 -6.720 1.00 87.81 115 GLY A N 1
ATOM 890 C CA . GLY A 1 115 ? 5.706 -6.741 -5.573 1.00 87.81 115 GLY A CA 1
ATOM 891 C C . GLY A 1 115 ? 4.474 -6.622 -4.676 1.00 87.81 115 GLY A C 1
ATOM 892 O O . GLY A 1 115 ? 4.601 -6.741 -3.461 1.00 87.81 115 GLY A O 1
ATOM 893 N N . ILE A 1 116 ? 3.280 -6.459 -5.257 1.00 89.62 116 ILE A N 1
ATOM 894 C CA . ILE A 1 116 ? 2.012 -6.390 -4.509 1.00 89.62 116 ILE A CA 1
ATOM 895 C C . ILE A 1 116 ? 1.775 -7.678 -3.723 1.00 89.62 116 ILE A C 1
ATOM 897 O O . ILE A 1 116 ? 1.450 -7.609 -2.541 1.00 89.62 116 ILE A O 1
ATOM 901 N N . ILE A 1 117 ? 1.982 -8.844 -4.344 1.00 89.62 117 ILE A N 1
ATOM 902 C CA . ILE A 1 117 ? 1.808 -10.138 -3.671 1.00 89.62 117 ILE A CA 1
ATOM 903 C C . ILE A 1 117 ? 2.762 -10.252 -2.479 1.00 89.62 117 ILE A C 1
ATOM 905 O O . ILE A 1 117 ? 2.318 -10.561 -1.375 1.00 89.62 117 ILE A O 1
ATOM 909 N N . ILE A 1 118 ? 4.054 -9.970 -2.674 1.00 91.31 118 ILE A N 1
ATOM 910 C CA . ILE A 1 118 ? 5.038 -10.031 -1.583 1.00 91.31 118 ILE A CA 1
ATOM 911 C C . ILE A 1 118 ? 4.683 -9.026 -0.487 1.00 91.31 118 ILE A C 1
ATOM 913 O O . ILE A 1 118 ? 4.696 -9.378 0.690 1.00 91.31 118 ILE A O 1
ATOM 917 N N . GLY A 1 119 ? 4.334 -7.795 -0.863 1.00 87.19 119 GLY A N 1
ATOM 918 C CA . GLY A 1 119 ? 3.956 -6.745 0.075 1.00 87.19 119 GLY A CA 1
ATOM 919 C C . GLY A 1 119 ? 2.755 -7.138 0.926 1.00 87.19 119 GLY A C 1
ATOM 920 O O . GLY A 1 119 ? 2.785 -6.972 2.136 1.00 87.19 119 GLY A O 1
ATOM 921 N N . SER A 1 120 ? 1.723 -7.729 0.331 1.00 88.12 120 SER A N 1
ATOM 922 C CA . SER A 1 120 ? 0.539 -8.163 1.075 1.00 88.12 120 SER A CA 1
ATOM 923 C C . SER A 1 120 ? 0.722 -9.436 1.895 1.00 88.12 120 SER A C 1
ATOM 925 O O . SER A 1 120 ? -0.113 -9.721 2.743 1.00 88.12 120 SER A O 1
ATOM 927 N N . VAL A 1 121 ? 1.769 -10.224 1.639 1.00 88.44 121 VAL A N 1
ATOM 928 C CA . VAL A 1 121 ? 2.150 -11.351 2.506 1.00 88.44 121 VAL A CA 1
ATOM 929 C C . VAL A 1 121 ? 3.031 -10.874 3.665 1.00 88.44 121 VAL A C 1
ATOM 931 O O . VAL A 1 121 ? 2.972 -11.441 4.753 1.00 88.44 121 VAL A O 1
ATOM 934 N N . ALA A 1 122 ? 3.857 -9.852 3.436 1.00 86.69 122 ALA A N 1
ATOM 935 C CA . ALA A 1 122 ? 4.782 -9.319 4.432 1.00 86.69 122 ALA A CA 1
ATOM 936 C C . ALA A 1 122 ? 4.122 -8.393 5.474 1.00 86.69 122 ALA A C 1
ATOM 938 O O . ALA A 1 122 ? 4.657 -8.270 6.576 1.00 86.69 122 ALA A O 1
ATOM 939 N N . PHE A 1 123 ? 3.005 -7.744 5.127 1.00 76.75 123 PHE A N 1
ATOM 940 C CA . PHE A 1 123 ? 2.244 -6.810 5.971 1.00 76.75 123 PHE A CA 1
ATOM 941 C C . PHE A 1 123 ? 0.878 -7.378 6.359 1.00 76.75 123 PHE A C 1
ATOM 943 O O . PHE A 1 123 ? 0.454 -7.134 7.512 1.00 76.75 123 PHE A O 1
#

Foldseek 3Di:
DVVVVVVVVVVVVVPPDDPDQLDDVVLVVCLVVVLVVCVVVVHQLLQNLLSLLQNLLSVLVNVLVVCVVVVNDDPCSSVCSSVVSCCVPVVVCVVVVVADDPVQDDPNHGSSPNSNVVNNVVD

Secondary structure (DSSP, 8-state):
-HHHHHHHHHHHHHTS-----SS-HHHHHHHHHHHHHHHHTT--HHHHHHHHHHHHHHHHHHHHHHHHHTT---TTHHHHHHHHHHHHHHHHHHHTT-SS-GGGEETTEEHHHHHHHHHHHH-

pLDDT: mean 78.52, std 10.04, range [49.88, 91.31]

Sequence (123 aa):
MKKNILILLFIIGLFLPSSALAVCPVCTIAVCSGVGLSRWLGIDDLVTGLWLGGLFVSLSISTIAWLKRKNFHFKADKIVITLGYYLIVLIPLYLMGIMGHPLNAFWGIDKLLFGIIIGSVAF